Protein AF-A0A8T2KCN1-F1 (afdb_monomer_lite)

Structure (mmCIF, N/CA/C/O backbone):
data_AF-A0A8T2KCN1-F1
#
_entry.id   AF-A0A8T2KCN1-F1
#
loop_
_atom_site.group_PDB
_atom_site.id
_atom_site.type_symbol
_atom_site.label_atom_id
_atom_site.label_alt_id
_atom_site.label_comp_id
_atom_site.label_asym_id
_atom_site.label_entity_id
_atom_site.label_seq_id
_atom_site.pdbx_PDB_ins_code
_atom_site.Cartn_x
_atom_site.Cartn_y
_atom_site.Cartn_z
_atom_site.occupancy
_atom_site.B_iso_or_equiv
_atom_site.auth_seq_id
_atom_site.auth_comp_id
_atom_site.auth_asym_id
_atom_site.auth_atom_id
_atom_site.pdbx_PDB_model_num
ATOM 1 N N . MET A 1 1 ? 1.731 -1.388 12.363 1.00 78.44 1 MET A N 1
ATOM 2 C CA . MET A 1 1 ? 0.765 -1.455 11.242 1.00 78.44 1 MET A CA 1
ATOM 3 C C . MET A 1 1 ? 0.164 -2.842 11.103 1.00 78.44 1 MET A C 1
ATOM 5 O O . MET A 1 1 ? -1.004 -2.982 11.409 1.00 78.44 1 MET A O 1
ATOM 9 N N . LYS A 1 2 ? 0.932 -3.874 10.736 1.00 85.44 2 LYS A N 1
ATOM 10 C CA . LYS A 1 2 ? 0.387 -5.215 10.473 1.00 85.44 2 LYS A CA 1
ATOM 11 C C . LYS A 1 2 ? -0.433 -5.819 11.628 1.00 85.44 2 LYS A C 1
ATOM 13 O O . LYS A 1 2 ? -1.574 -6.203 11.404 1.00 85.44 2 LYS A O 1
ATOM 18 N N . ASP A 1 3 ? 0.098 -5.845 12.850 1.00 85.06 3 ASP A N 1
ATOM 19 C CA . ASP A 1 3 ? -0.630 -6.423 13.995 1.00 85.06 3 ASP A CA 1
ATOM 20 C C . ASP A 1 3 ? -1.892 -5.625 14.349 1.00 85.06 3 ASP A C 1
ATOM 22 O O . ASP A 1 3 ? -2.934 -6.206 14.640 1.00 85.06 3 ASP A O 1
ATOM 26 N N . ALA A 1 4 ? -1.823 -4.295 14.239 1.00 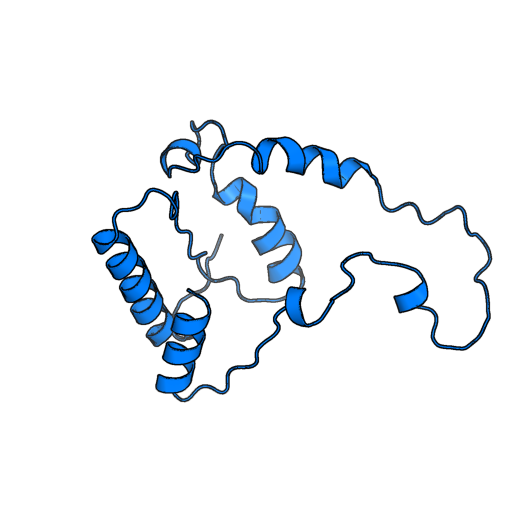83.81 4 ALA A N 1
ATOM 27 C CA . ALA A 1 4 ? -2.971 -3.409 14.419 1.00 83.81 4 ALA A CA 1
ATOM 28 C C . ALA A 1 4 ? -4.068 -3.695 13.379 1.00 83.81 4 ALA A C 1
ATOM 30 O O . ALA A 1 4 ? -5.225 -3.876 13.737 1.00 83.81 4 ALA A O 1
ATOM 31 N N . THR A 1 5 ? -3.696 -3.864 12.106 1.00 84.81 5 THR A N 1
ATOM 32 C CA . THR A 1 5 ? -4.622 -4.253 11.032 1.00 84.81 5 THR A CA 1
ATOM 33 C C . THR A 1 5 ? -5.276 -5.608 11.300 1.00 84.81 5 THR A C 1
ATOM 35 O O . THR A 1 5 ? -6.489 -5.742 11.160 1.00 84.81 5 THR A O 1
ATOM 38 N N . VAL A 1 6 ? -4.497 -6.612 11.717 1.00 87.62 6 VAL A N 1
ATOM 39 C CA . VAL A 1 6 ? -5.026 -7.944 12.053 1.00 87.62 6 VAL A CA 1
ATOM 40 C C . VAL A 1 6 ? -6.024 -7.853 13.207 1.00 87.62 6 VAL A C 1
ATOM 42 O O . VAL A 1 6 ? -7.090 -8.463 13.138 1.00 87.62 6 VAL A O 1
ATOM 45 N N . ASN A 1 7 ? -5.703 -7.085 14.248 1.00 87.06 7 ASN A N 1
ATOM 46 C CA . ASN A 1 7 ? -6.587 -6.890 15.392 1.00 87.06 7 ASN A CA 1
ATOM 47 C C . ASN A 1 7 ? -7.869 -6.151 14.992 1.00 87.06 7 ASN A C 1
ATOM 49 O O . ASN A 1 7 ? -8.955 -6.621 15.319 1.00 87.06 7 ASN A O 1
ATOM 53 N N . ALA A 1 8 ? -7.764 -5.065 14.224 1.00 85.38 8 ALA A N 1
ATOM 54 C CA . ALA A 1 8 ? -8.913 -4.304 13.740 1.00 85.38 8 ALA A CA 1
ATOM 55 C C . ALA A 1 8 ? -9.860 -5.171 12.895 1.00 85.38 8 ALA A C 1
ATOM 57 O O . ALA A 1 8 ? -11.073 -5.153 13.100 1.00 85.38 8 ALA A O 1
ATOM 58 N N . LEU A 1 9 ? -9.327 -5.988 11.985 1.00 87.06 9 LEU A N 1
ATOM 59 C CA . LEU A 1 9 ? -10.138 -6.891 11.165 1.00 87.06 9 LEU A CA 1
ATOM 60 C C . LEU A 1 9 ? -10.805 -7.990 12.007 1.00 87.06 9 LEU A C 1
ATOM 62 O O . LEU A 1 9 ? -11.991 -8.261 11.826 1.00 87.06 9 LEU A O 1
ATOM 66 N N . LYS A 1 10 ? -10.095 -8.568 12.983 1.00 89.69 10 LYS A N 1
ATOM 67 C CA . LYS A 1 10 ? -10.674 -9.557 13.908 1.00 89.69 10 LYS A CA 1
ATOM 68 C C . LYS A 1 10 ? -11.786 -8.968 14.777 1.00 89.69 10 LYS A C 1
ATOM 70 O O . LYS A 1 10 ? -12.816 -9.613 14.949 1.00 89.69 10 LYS A O 1
ATOM 75 N N . CYS A 1 11 ? -11.612 -7.749 15.292 1.00 87.31 11 CYS A N 1
ATOM 76 C CA . CYS A 1 11 ? -12.640 -7.046 16.069 1.00 87.31 11 CYS A CA 1
ATOM 77 C C . CYS A 1 11 ? -13.904 -6.764 15.244 1.00 87.31 11 CYS A C 1
ATOM 79 O O . CYS A 1 11 ? -15.003 -6.784 15.787 1.00 87.31 11 CYS A O 1
ATOM 81 N N . ASN A 1 12 ? -13.756 -6.569 13.931 1.00 84.88 12 ASN A N 1
ATOM 82 C CA . ASN A 1 12 ? -14.869 -6.438 12.989 1.00 84.88 12 ASN A CA 1
ATOM 83 C C . ASN A 1 12 ? -15.481 -7.793 12.565 1.00 84.88 12 ASN A C 1
ATOM 85 O O . ASN A 1 12 ? -16.330 -7.828 11.679 1.00 84.88 12 ASN A O 1
ATOM 89 N N . GLY A 1 13 ? -15.063 -8.909 13.176 1.00 88.00 13 GLY A N 1
ATOM 90 C CA . GLY A 1 13 ? -15.624 -10.242 12.935 1.00 88.00 13 GLY A CA 1
ATOM 91 C C . GLY A 1 13 ? -15.048 -10.988 11.728 1.00 88.00 13 GLY A C 1
ATOM 92 O O . GLY A 1 13 ? -15.614 -12.001 11.323 1.00 88.00 13 GLY A O 1
ATOM 93 N N . TRP A 1 14 ? -13.936 -10.524 11.148 1.00 89.50 14 TRP A N 1
ATOM 94 C CA . TRP A 1 14 ? -13.325 -11.155 9.975 1.00 89.50 14 TRP A CA 1
ATOM 95 C C . TRP A 1 14 ? -12.344 -12.269 10.350 1.00 89.50 14 TRP A C 1
ATOM 97 O O . TRP A 1 14 ? -11.541 -12.141 11.279 1.00 89.50 14 TRP A O 1
ATOM 107 N N . GLU A 1 15 ? -12.348 -13.349 9.564 1.00 90.81 15 GLU A N 1
ATOM 108 C CA . GLU A 1 15 ? -11.277 -14.346 9.592 1.00 90.81 15 GLU A CA 1
ATOM 109 C C . GLU A 1 15 ? -10.042 -13.776 8.881 1.00 90.81 15 GLU A C 1
ATOM 111 O O . GLU A 1 15 ? -10.077 -13.464 7.691 1.00 90.81 15 GLU A O 1
ATOM 116 N N . VAL A 1 16 ? -8.932 -13.646 9.609 1.00 89.94 16 VAL A N 1
ATOM 117 C CA . VAL A 1 16 ? -7.690 -13.071 9.078 1.00 89.94 16 VAL A CA 1
ATOM 118 C C . VAL A 1 16 ? -6.633 -14.157 8.942 1.00 89.94 16 VAL A C 1
ATOM 120 O O . VAL A 1 16 ? -6.241 -14.768 9.939 1.00 89.94 16 VAL A O 1
ATOM 123 N N . ARG A 1 17 ? -6.131 -14.364 7.718 1.00 89.06 17 ARG A N 1
ATOM 124 C CA . ARG A 1 17 ? -5.012 -15.275 7.440 1.00 89.06 17 ARG A CA 1
ATOM 125 C C . ARG A 1 17 ? -3.706 -14.524 7.212 1.00 89.06 17 ARG A C 1
ATOM 127 O O . ARG A 1 17 ? -3.609 -13.656 6.352 1.00 89.06 17 ARG A O 1
ATOM 134 N N . ASP A 1 18 ? -2.731 -14.903 8.031 1.00 87.94 18 ASP A N 1
ATOM 135 C CA . ASP A 1 18 ? -1.334 -14.483 8.031 1.00 87.94 18 ASP A CA 1
ATOM 136 C C . ASP A 1 18 ? -0.482 -15.060 6.875 1.00 87.94 18 ASP A C 1
ATOM 138 O O . ASP A 1 18 ? -0.425 -16.280 6.774 1.00 87.94 18 ASP A O 1
ATOM 142 N N . SER A 1 19 ? 0.253 -14.291 6.065 1.00 86.62 19 SER A N 1
ATOM 143 C CA . SER A 1 19 ? 1.346 -14.813 5.219 1.00 86.62 19 SER A CA 1
ATOM 144 C C . SER A 1 19 ? 2.631 -13.994 5.394 1.00 86.62 19 SER A C 1
ATOM 146 O O . SER A 1 19 ? 2.990 -13.145 4.578 1.00 86.62 19 SER A O 1
ATOM 148 N N . HIS A 1 20 ? 3.357 -14.267 6.481 1.00 86.94 20 HIS A N 1
ATOM 149 C CA . HIS A 1 20 ? 4.649 -13.656 6.795 1.00 86.94 20 HIS A CA 1
ATOM 150 C C . HIS A 1 20 ? 5.796 -14.265 5.968 1.00 86.94 20 HIS A C 1
ATOM 152 O O . HIS A 1 20 ? 6.476 -15.190 6.405 1.00 86.94 20 HIS A O 1
ATOM 158 N N . LEU A 1 21 ? 6.069 -13.711 4.786 1.00 84.56 21 LEU A N 1
ATOM 159 C CA . LEU A 1 21 ? 7.048 -14.271 3.837 1.00 84.56 21 LEU A CA 1
ATOM 160 C C . LEU A 1 21 ? 8.446 -14.547 4.430 1.00 84.56 21 LEU A C 1
ATOM 162 O O . LEU A 1 21 ? 9.050 -15.568 4.102 1.00 84.56 21 LEU A O 1
ATOM 166 N N . TYR A 1 22 ? 8.943 -13.679 5.321 1.00 80.12 22 TYR A N 1
ATOM 167 C CA . TYR A 1 22 ? 10.252 -13.850 5.965 1.00 80.12 22 TYR A CA 1
ATOM 168 C C . TYR A 1 22 ? 10.286 -15.011 6.960 1.00 80.12 22 TYR A C 1
ATOM 170 O O . TYR A 1 22 ? 11.259 -15.758 6.988 1.00 80.12 22 TYR A O 1
ATOM 178 N N . THR A 1 23 ? 9.234 -15.196 7.761 1.00 86.19 23 THR A N 1
ATOM 179 C CA . THR A 1 23 ? 9.177 -16.310 8.722 1.00 86.19 23 THR A CA 1
ATOM 180 C C . THR A 1 23 ? 8.839 -17.626 8.032 1.00 86.19 23 THR A C 1
ATOM 182 O O . THR A 1 23 ? 9.268 -18.686 8.474 1.00 86.19 23 THR A O 1
ATOM 185 N N . MET A 1 24 ? 8.133 -17.562 6.902 1.00 82.56 24 MET A N 1
ATOM 186 C CA . MET A 1 24 ? 7.831 -18.715 6.055 1.00 82.56 24 MET A CA 1
ATOM 187 C C . MET A 1 24 ? 9.035 -19.200 5.235 1.00 82.56 24 MET A C 1
ATOM 189 O O . MET A 1 24 ? 8.919 -20.217 4.558 1.00 82.56 24 MET A O 1
ATOM 193 N N . THR A 1 25 ? 10.179 -18.498 5.268 1.00 84.44 25 THR A N 1
ATOM 194 C CA . THR A 1 25 ? 11.352 -18.789 4.418 1.00 84.44 25 THR A CA 1
ATOM 195 C C . THR A 1 25 ? 10.948 -18.921 2.940 1.00 84.44 25 THR A C 1
ATOM 197 O O . THR A 1 25 ? 11.369 -19.832 2.228 1.00 84.44 25 THR A O 1
ATOM 200 N N . CYS A 1 26 ? 10.062 -18.029 2.478 1.00 80.75 26 CYS A N 1
ATOM 201 C CA . CYS A 1 26 ? 9.582 -18.049 1.100 1.00 80.75 26 CYS A CA 1
ATOM 202 C C . CYS A 1 26 ? 10.751 -17.782 0.141 1.00 80.75 26 CYS A C 1
ATOM 204 O O . CYS A 1 26 ? 11.485 -16.811 0.320 1.00 80.75 26 CYS A O 1
ATOM 206 N N . ASN A 1 27 ? 10.924 -18.627 -0.879 1.00 82.25 27 ASN A N 1
ATOM 207 C CA . ASN A 1 27 ? 11.945 -18.432 -1.904 1.00 82.25 27 ASN A CA 1
ATOM 208 C C . ASN A 1 27 ? 11.428 -17.447 -2.970 1.00 82.25 27 ASN A C 1
ATOM 210 O O . ASN A 1 27 ? 10.557 -17.820 -3.756 1.00 82.25 27 ASN A O 1
ATOM 214 N N . PRO A 1 28 ? 11.961 -16.212 -3.056 1.00 81.25 28 PRO A N 1
ATOM 215 C CA . PRO A 1 28 ? 11.480 -15.228 -4.023 1.00 81.25 28 PRO A CA 1
ATOM 216 C C . PRO A 1 28 ? 11.993 -15.504 -5.446 1.00 81.25 28 PRO A C 1
ATOM 218 O O . PRO A 1 28 ? 11.573 -14.847 -6.398 1.00 81.25 28 PRO A O 1
ATOM 221 N N . VAL A 1 29 ? 12.928 -16.448 -5.613 1.00 79.69 29 VAL A N 1
ATOM 222 C CA . VAL A 1 29 ? 13.565 -16.732 -6.897 1.00 79.69 29 VAL A CA 1
ATOM 223 C C . VAL A 1 29 ? 12.758 -17.777 -7.649 1.00 79.69 29 VAL A C 1
ATOM 225 O O . VAL A 1 29 ? 12.855 -18.986 -7.399 1.00 79.69 29 VAL A O 1
ATOM 228 N N . LYS A 1 30 ? 12.020 -17.304 -8.657 1.00 68.75 30 LYS A N 1
ATOM 229 C CA . LYS A 1 30 ? 11.430 -18.178 -9.667 1.00 68.75 30 LYS A CA 1
ATOM 230 C C . LYS A 1 30 ? 12.536 -19.029 -10.285 1.00 68.75 30 LYS A C 1
ATOM 232 O O . LYS A 1 30 ? 13.460 -18.538 -10.926 1.00 68.75 30 LYS A O 1
ATOM 237 N N . SER A 1 31 ? 12.428 -20.330 -10.081 1.00 66.50 31 SER A N 1
ATOM 238 C CA . SER A 1 31 ? 13.436 -21.306 -10.485 1.00 66.50 31 SER A CA 1
ATOM 239 C C . SER A 1 31 ? 12.763 -22.593 -10.930 1.00 66.50 31 SER A C 1
ATOM 241 O O . SER A 1 31 ? 11.607 -22.855 -10.592 1.00 66.50 31 SER A O 1
ATOM 243 N N . ARG A 1 32 ? 13.491 -23.411 -11.697 1.00 66.06 32 ARG A N 1
ATOM 244 C CA . ARG A 1 32 ? 12.967 -24.651 -12.294 1.00 66.06 32 ARG A CA 1
ATOM 245 C C . ARG A 1 32 ? 12.384 -25.625 -11.264 1.00 66.06 32 ARG A C 1
ATOM 247 O O . ARG A 1 32 ? 11.458 -26.354 -11.605 1.00 66.06 32 ARG A O 1
ATOM 254 N N . VAL A 1 33 ? 12.858 -25.590 -10.016 1.00 67.31 33 VAL A N 1
ATOM 255 C CA . VAL A 1 33 ? 12.350 -26.437 -8.920 1.00 67.31 33 VAL A CA 1
ATOM 256 C C . VAL A 1 33 ? 10.870 -26.202 -8.602 1.00 67.31 33 VAL A C 1
ATOM 258 O O . VAL A 1 33 ? 10.224 -27.095 -8.078 1.00 67.31 33 VAL A O 1
ATOM 261 N N . HIS A 1 34 ? 10.306 -25.050 -8.982 1.00 63.94 34 HIS A N 1
ATOM 262 C CA . HIS A 1 34 ? 8.876 -24.762 -8.818 1.00 63.94 34 HIS A CA 1
ATOM 263 C C . HIS A 1 34 ? 7.999 -25.417 -9.900 1.00 63.94 34 HIS A C 1
ATOM 265 O O . HIS A 1 34 ? 6.788 -25.507 -9.736 1.00 63.94 34 HIS A O 1
ATOM 271 N N . TYR A 1 35 ? 8.602 -25.852 -11.012 1.00 64.06 35 TYR A N 1
ATOM 272 C CA . TYR A 1 35 ? 7.915 -26.471 -12.152 1.00 64.06 35 TYR A CA 1
ATOM 273 C C . TYR A 1 35 ? 8.153 -27.979 -12.233 1.00 64.06 35 TYR A C 1
ATOM 275 O O . TYR A 1 35 ? 7.325 -28.715 -12.764 1.00 64.06 35 TYR A O 1
ATOM 283 N N . CYS A 1 36 ? 9.301 -28.440 -11.737 1.00 53.09 36 CYS A N 1
ATOM 284 C CA . CYS A 1 36 ? 9.710 -29.833 -11.838 1.00 53.09 36 CYS A CA 1
ATOM 285 C C . CYS A 1 36 ? 9.237 -30.608 -10.605 1.00 53.09 36 CYS A C 1
ATOM 287 O O . CYS A 1 36 ? 9.982 -30.773 -9.644 1.00 53.09 36 CYS A O 1
ATOM 289 N N . LEU A 1 37 ? 8.001 -31.102 -10.648 1.00 49.06 37 LEU A N 1
ATOM 290 C CA . LEU A 1 37 ? 7.543 -32.163 -9.751 1.00 49.06 37 LEU A CA 1
ATOM 291 C C . LEU A 1 37 ? 8.237 -33.473 -10.150 1.00 49.06 37 LEU A C 1
ATOM 293 O O . LEU A 1 37 ? 8.029 -33.910 -11.281 1.00 49.06 37 LEU A O 1
ATOM 297 N N . GLU A 1 38 ? 9.071 -34.023 -9.254 1.00 49.75 38 GLU A N 1
ATOM 298 C CA . GLU A 1 38 ? 9.616 -35.404 -9.101 1.00 49.75 38 GLU A CA 1
ATOM 299 C C . GLU A 1 38 ? 10.005 -36.266 -10.326 1.00 49.75 38 GLU A C 1
ATOM 301 O O . GLU A 1 38 ? 10.553 -37.352 -10.174 1.00 49.75 38 GLU A O 1
ATOM 306 N N . THR A 1 39 ? 9.806 -35.824 -11.561 1.00 50.38 39 THR A N 1
ATOM 307 C CA . THR A 1 39 ? 9.815 -36.695 -12.744 1.00 50.38 39 THR A CA 1
ATOM 308 C C . THR A 1 39 ? 11.169 -36.788 -13.435 1.00 50.38 39 THR A C 1
ATOM 310 O O . THR A 1 39 ? 11.270 -37.454 -14.462 1.00 50.38 39 THR A O 1
ATOM 313 N N . GLY A 1 40 ? 12.220 -36.146 -12.908 1.00 50.12 40 GLY A N 1
ATOM 314 C CA . GLY A 1 40 ? 13.600 -36.296 -13.395 1.00 50.12 40 GLY A CA 1
ATOM 315 C C . GLY A 1 40 ? 13.825 -35.965 -14.880 1.00 50.12 40 GLY A C 1
ATOM 316 O O . GLY A 1 40 ? 14.920 -36.176 -15.396 1.00 50.12 40 GLY A O 1
ATOM 317 N N . ARG A 1 41 ? 12.818 -35.448 -15.596 1.00 51.66 41 ARG A N 1
ATOM 318 C CA . ARG A 1 41 ? 12.941 -35.088 -17.007 1.00 51.66 41 ARG A CA 1
ATOM 319 C C . ARG A 1 41 ? 13.466 -33.675 -17.095 1.00 51.66 41 ARG A C 1
ATOM 321 O O . ARG A 1 41 ? 12.767 -32.718 -16.787 1.00 51.66 41 ARG A O 1
ATOM 328 N N . ASN A 1 42 ? 14.709 -33.573 -17.535 1.00 49.78 42 ASN A N 1
ATOM 329 C CA . ASN A 1 42 ? 15.341 -32.318 -17.886 1.00 49.78 42 ASN A CA 1
ATOM 330 C C . ASN A 1 42 ? 14.733 -31.841 -19.223 1.00 49.78 42 ASN A C 1
ATOM 332 O O . ASN A 1 42 ? 14.961 -32.506 -20.238 1.00 49.78 42 ASN A O 1
ATOM 336 N N . PRO A 1 43 ? 13.922 -30.764 -19.276 1.00 53.06 43 PRO A N 1
ATOM 337 C CA . PRO A 1 43 ? 13.433 -30.272 -20.552 1.00 53.06 43 PRO A CA 1
ATOM 338 C C . PRO A 1 43 ? 14.611 -29.709 -21.352 1.00 53.06 43 PRO A C 1
ATOM 340 O O . PRO A 1 43 ? 15.380 -28.869 -20.875 1.00 53.06 43 PRO A O 1
ATOM 343 N N . ILE A 1 44 ? 14.738 -30.247 -22.562 1.00 51.91 44 ILE A N 1
ATOM 344 C CA . ILE A 1 44 ? 15.691 -29.898 -23.614 1.00 51.91 44 ILE A CA 1
ATOM 345 C C . ILE A 1 44 ? 15.727 -28.362 -23.759 1.00 51.91 44 ILE A C 1
ATOM 347 O O . ILE A 1 44 ? 14.676 -27.733 -23.831 1.00 51.91 44 ILE A O 1
ATOM 351 N N . HIS A 1 45 ? 16.938 -27.789 -23.782 1.00 48.12 45 HIS A N 1
ATOM 352 C CA . HIS A 1 45 ? 17.312 -26.360 -23.715 1.00 48.12 45 HIS A CA 1
ATOM 353 C C . HIS A 1 45 ? 17.392 -25.709 -22.312 1.00 48.12 45 HIS A C 1
ATOM 355 O O . HIS A 1 45 ? 16.466 -25.078 -21.793 1.00 48.12 45 HIS A O 1
ATOM 361 N N . SER A 1 46 ? 18.591 -25.768 -21.717 1.00 52.84 46 SER A N 1
ATOM 362 C CA . SER A 1 46 ? 19.000 -24.963 -20.552 1.00 52.84 46 SER A CA 1
ATOM 363 C C . SER A 1 46 ? 19.137 -23.469 -20.864 1.00 52.84 46 SER A C 1
ATOM 365 O O . SER A 1 46 ? 18.910 -22.643 -19.983 1.00 52.84 46 SER A O 1
ATOM 367 N N . ASP A 1 47 ? 19.441 -23.123 -22.116 1.00 56.03 47 ASP A N 1
ATOM 368 C CA . ASP A 1 47 ? 20.065 -21.833 -22.451 1.00 56.03 47 ASP A CA 1
ATOM 369 C C . ASP A 1 47 ? 19.083 -20.711 -22.830 1.00 56.03 47 ASP A C 1
ATOM 371 O O . ASP A 1 47 ? 19.499 -19.589 -23.109 1.00 56.03 47 ASP A O 1
ATOM 375 N N . ILE A 1 48 ? 17.776 -20.992 -22.830 1.00 55.84 48 ILE A N 1
ATOM 376 C CA . ILE A 1 48 ? 16.742 -20.062 -23.323 1.00 55.84 48 ILE A CA 1
ATOM 377 C C . ILE A 1 48 ? 16.087 -19.259 -22.184 1.00 55.84 48 ILE A C 1
ATOM 379 O O . ILE A 1 48 ? 15.580 -18.161 -22.404 1.00 55.84 48 ILE A O 1
ATOM 383 N N . PHE A 1 49 ? 16.120 -19.753 -20.942 1.00 49.50 49 PHE A N 1
ATOM 384 C CA . PHE A 1 49 ? 15.453 -19.085 -19.820 1.00 49.50 49 PHE A CA 1
ATOM 385 C C . PHE A 1 49 ? 16.422 -18.176 -19.051 1.00 49.50 49 PHE A C 1
ATOM 387 O O . PHE A 1 49 ? 17.037 -18.598 -18.072 1.00 49.50 49 PHE A O 1
ATOM 394 N N . LYS A 1 50 ? 16.554 -16.919 -19.490 1.00 58.16 50 LYS A N 1
ATOM 395 C CA . LYS A 1 50 ? 17.268 -15.863 -18.756 1.00 58.16 50 LYS A CA 1
ATOM 396 C C . LYS A 1 50 ? 16.261 -14.877 -18.169 1.00 58.16 50 LYS A C 1
ATOM 398 O O . LYS A 1 50 ? 15.668 -14.093 -18.899 1.00 58.16 50 LYS A O 1
ATOM 403 N N . TYR A 1 51 ? 16.068 -14.913 -16.852 1.00 52.97 51 TYR A N 1
ATOM 404 C CA . TYR A 1 51 ? 15.354 -13.851 -16.140 1.00 52.97 51 TYR A CA 1
ATOM 405 C C . TYR A 1 51 ? 16.377 -12.749 -15.827 1.00 52.97 51 TYR A C 1
ATOM 407 O O . TYR A 1 51 ? 17.352 -12.999 -15.120 1.00 52.97 51 TYR A O 1
ATOM 415 N N . GLY A 1 52 ? 16.229 -11.584 -16.461 1.00 56.09 52 GLY A N 1
ATOM 416 C CA . GLY A 1 52 ? 17.276 -10.564 -16.556 1.00 56.09 52 GLY A CA 1
ATOM 417 C C . GLY A 1 52 ? 17.711 -9.960 -15.216 1.00 56.09 52 GLY A C 1
ATOM 418 O O . GLY A 1 52 ? 16.889 -9.488 -14.429 1.00 56.09 52 GLY A O 1
ATOM 419 N N . THR A 1 53 ? 19.031 -9.895 -15.021 1.00 52.00 53 THR A N 1
ATOM 420 C CA . THR A 1 53 ? 19.754 -9.135 -13.981 1.00 52.00 53 THR A CA 1
ATOM 421 C C . THR A 1 53 ? 19.452 -7.631 -13.995 1.00 52.00 53 THR A C 1
ATOM 423 O O . THR A 1 53 ? 19.687 -6.943 -13.005 1.00 52.00 53 THR A O 1
ATOM 426 N N . GLU A 1 54 ? 18.881 -7.127 -15.089 1.00 48.56 54 GLU A N 1
ATOM 427 C CA . GLU A 1 54 ? 18.564 -5.713 -15.325 1.00 48.56 54 GLU A CA 1
ATOM 428 C C . GLU A 1 54 ? 17.468 -5.167 -14.392 1.00 48.56 54 GLU A C 1
ATOM 430 O O . GLU A 1 54 ? 17.408 -3.967 -14.142 1.00 48.56 54 GLU A O 1
ATOM 435 N N . SER A 1 55 ? 16.657 -6.037 -13.777 1.00 49.72 55 SER A N 1
ATOM 436 C CA . SER A 1 55 ? 15.585 -5.613 -12.860 1.00 49.72 55 SER A CA 1
ATOM 437 C C . SER A 1 55 ? 16.100 -5.112 -11.497 1.00 49.72 55 SER A C 1
ATOM 439 O O . SER A 1 55 ? 15.391 -4.391 -10.800 1.00 49.72 55 SER A O 1
ATOM 441 N N . MET A 1 56 ? 17.320 -5.493 -11.085 1.00 48.50 56 MET A N 1
ATOM 442 C CA . MET A 1 56 ? 17.863 -5.159 -9.754 1.00 48.50 56 MET A CA 1
ATOM 443 C C . MET A 1 56 ? 18.596 -3.810 -9.697 1.00 48.50 56 MET A C 1
ATOM 445 O O . MET A 1 56 ? 18.735 -3.241 -8.614 1.00 48.50 56 MET A O 1
ATOM 449 N N . GLU A 1 57 ? 19.052 -3.273 -10.831 1.00 44.84 57 GLU A N 1
ATOM 450 C CA . GLU A 1 57 ? 19.778 -1.992 -10.886 1.00 44.84 57 GLU A CA 1
ATOM 451 C C . GLU A 1 57 ? 18.858 -0.799 -10.566 1.00 44.84 57 GLU A C 1
ATOM 453 O O . GLU A 1 57 ? 19.266 0.126 -9.864 1.00 44.84 57 GLU A O 1
ATOM 458 N N . ALA A 1 58 ? 17.581 -0.864 -10.963 1.00 46.19 58 ALA A N 1
ATOM 459 C CA . ALA A 1 58 ? 16.588 0.181 -10.688 1.00 46.19 58 ALA A CA 1
ATOM 460 C C . ALA A 1 58 ? 16.247 0.337 -9.189 1.00 46.19 58 ALA A C 1
ATOM 462 O O . ALA A 1 58 ? 15.774 1.389 -8.761 1.00 46.19 58 ALA A O 1
ATOM 463 N N . TRP A 1 59 ? 16.502 -0.692 -8.373 1.00 42.34 59 TRP A N 1
ATOM 464 C CA . TRP A 1 59 ? 16.151 -0.709 -6.947 1.00 42.34 59 TRP A CA 1
ATOM 465 C C . TRP A 1 59 ? 17.239 -0.136 -6.028 1.00 42.34 59 TRP A C 1
ATOM 467 O O . TRP A 1 59 ? 16.942 0.323 -4.922 1.00 42.34 59 TRP A O 1
ATOM 477 N N . LYS A 1 60 ? 18.498 -0.122 -6.482 1.00 38.03 60 LYS A N 1
ATOM 478 C CA . LYS A 1 60 ? 19.648 0.360 -5.699 1.00 38.03 60 LYS A CA 1
ATOM 479 C C . LYS A 1 60 ? 19.538 1.831 -5.257 1.00 38.03 60 LYS A C 1
ATOM 481 O O . LYS A 1 60 ? 19.809 2.089 -4.085 1.00 38.03 60 LYS A O 1
ATOM 486 N N . PRO A 1 61 ? 19.114 2.795 -6.100 1.00 42.31 61 PRO A N 1
ATOM 487 C CA . PRO A 1 61 ? 19.013 4.192 -5.666 1.00 42.31 61 PRO A CA 1
ATOM 488 C C . PRO A 1 61 ? 17.806 4.472 -4.752 1.00 42.31 61 PRO A C 1
ATOM 490 O O . PRO A 1 61 ? 17.809 5.453 -4.012 1.00 42.31 61 PRO A O 1
ATOM 493 N N . ILE A 1 62 ? 16.780 3.613 -4.755 1.00 47.31 62 ILE A N 1
ATOM 494 C CA . ILE A 1 62 ? 15.547 3.813 -3.972 1.00 47.31 62 ILE A CA 1
ATOM 495 C C . ILE A 1 62 ? 15.743 3.412 -2.498 1.00 47.31 62 ILE A C 1
ATOM 497 O O . ILE A 1 62 ? 15.129 3.998 -1.603 1.00 47.31 62 ILE A O 1
ATOM 501 N N . ALA A 1 63 ? 16.601 2.428 -2.213 1.00 43.75 63 ALA A N 1
ATOM 502 C CA . ALA A 1 63 ? 16.830 1.925 -0.856 1.00 43.75 63 ALA A CA 1
ATOM 503 C C . ALA A 1 63 ? 17.802 2.779 -0.013 1.00 43.75 63 ALA A C 1
ATOM 505 O O . ALA A 1 63 ? 17.753 2.703 1.211 1.00 43.75 63 ALA A O 1
ATOM 506 N N . SER A 1 64 ? 18.668 3.591 -0.634 1.00 42.28 64 SER A N 1
ATOM 507 C CA . SER A 1 64 ? 19.741 4.321 0.067 1.00 42.28 64 SER A CA 1
ATOM 508 C C . SER A 1 64 ? 19.360 5.722 0.561 1.00 42.28 64 SER A C 1
ATOM 510 O O . SER A 1 64 ? 20.041 6.266 1.428 1.00 42.28 64 SER A O 1
ATOM 512 N N . SER A 1 65 ? 18.267 6.308 0.068 1.00 42.50 65 SER A N 1
ATOM 513 C CA . SER A 1 65 ? 17.762 7.584 0.581 1.00 42.50 65 SER A CA 1
ATOM 514 C C . SER A 1 65 ? 16.776 7.333 1.720 1.00 42.50 65 SER A C 1
ATOM 516 O O . SER A 1 65 ? 15.599 7.032 1.509 1.00 42.50 65 SER A O 1
ATOM 518 N N . GLY A 1 66 ? 17.270 7.445 2.952 1.00 49.25 66 GLY A N 1
ATOM 519 C CA . GLY A 1 66 ? 16.493 7.311 4.190 1.00 49.25 66 GLY A CA 1
ATOM 520 C C . GLY A 1 66 ? 15.462 8.421 4.426 1.00 49.25 66 GLY A C 1
ATOM 521 O O . GLY A 1 66 ? 14.865 8.477 5.495 1.00 49.25 66 GLY A O 1
ATOM 522 N N . MET A 1 67 ? 15.223 9.296 3.448 1.00 52.88 67 MET A N 1
ATOM 523 C CA . MET A 1 67 ? 14.234 10.361 3.539 1.00 52.88 67 MET A CA 1
ATOM 524 C C . MET A 1 67 ? 13.250 10.218 2.388 1.00 52.88 67 MET A C 1
ATOM 526 O O . MET A 1 67 ? 13.581 10.401 1.222 1.00 52.88 67 MET A O 1
ATOM 530 N N . ARG A 1 68 ? 12.023 9.850 2.740 1.00 65.81 68 ARG A N 1
ATOM 531 C CA . ARG A 1 68 ? 10.883 9.745 1.829 1.00 65.81 68 ARG A CA 1
ATOM 532 C C . ARG A 1 68 ? 9.792 10.656 2.353 1.00 65.81 68 ARG A C 1
ATOM 534 O O . ARG A 1 68 ? 8.769 10.188 2.849 1.00 65.81 68 ARG A O 1
ATOM 541 N N . ALA A 1 69 ? 10.091 11.953 2.361 1.00 70.19 69 ALA A N 1
ATOM 542 C CA . ALA A 1 69 ? 9.105 12.973 2.673 1.00 70.19 69 ALA A CA 1
ATOM 543 C C . ALA A 1 69 ? 8.077 13.041 1.539 1.00 70.19 69 ALA A C 1
ATOM 545 O O . ALA A 1 69 ? 8.407 12.804 0.378 1.00 70.19 69 ALA A O 1
ATOM 546 N N . GLU A 1 70 ? 6.840 13.386 1.878 1.00 77.69 70 GLU A N 1
ATOM 547 C CA . GLU A 1 70 ? 5.742 13.529 0.916 1.00 77.69 70 GLU A CA 1
ATOM 548 C C . GLU A 1 70 ? 6.102 14.484 -0.235 1.00 77.69 70 GLU A C 1
ATOM 550 O O . GLU A 1 70 ? 5.841 14.191 -1.397 1.00 77.69 70 GLU A O 1
ATOM 555 N N . SER A 1 71 ? 6.829 15.568 0.063 1.00 80.31 71 SER A N 1
ATOM 556 C CA . SER A 1 71 ? 7.299 16.547 -0.927 1.00 80.31 71 SER A CA 1
ATOM 557 C C . SER A 1 71 ? 8.193 15.954 -2.025 1.00 80.31 71 SER A C 1
ATOM 559 O O . SER A 1 71 ? 8.274 16.508 -3.122 1.00 80.31 71 SER A O 1
ATOM 561 N N . MET A 1 72 ? 8.844 14.820 -1.759 1.00 82.81 72 MET A N 1
ATOM 562 C CA . MET A 1 72 ? 9.738 14.148 -2.704 1.00 82.81 72 MET A CA 1
ATOM 563 C C . MET A 1 72 ? 8.974 13.315 -3.739 1.00 82.81 72 MET A C 1
ATOM 565 O O . MET A 1 72 ? 9.545 13.016 -4.786 1.00 82.81 72 MET A O 1
ATOM 569 N N . TYR A 1 73 ? 7.707 12.990 -3.456 1.00 82.00 73 TYR A N 1
ATOM 570 C CA . TYR A 1 73 ? 6.802 12.200 -4.297 1.00 82.00 73 TYR A CA 1
ATOM 571 C C . TYR A 1 73 ? 5.713 13.048 -4.973 1.00 82.00 73 TYR A C 1
ATOM 573 O O . TYR A 1 73 ? 4.592 12.601 -5.215 1.00 82.00 73 TYR A O 1
ATOM 581 N N . THR A 1 74 ? 6.038 14.306 -5.253 1.00 84.00 74 THR A N 1
ATOM 582 C CA . THR A 1 74 ? 5.191 15.206 -6.041 1.00 84.00 74 THR A CA 1
ATOM 583 C C . THR A 1 74 ? 5.600 15.146 -7.518 1.00 84.00 74 THR A C 1
ATOM 585 O O . THR A 1 74 ? 6.719 14.721 -7.812 1.00 84.00 74 THR A O 1
ATOM 588 N N . PRO A 1 75 ? 4.774 15.624 -8.471 1.00 84.00 75 PRO A N 1
ATOM 589 C CA . PRO A 1 75 ? 5.165 15.695 -9.885 1.00 84.00 75 PRO A CA 1
ATOM 590 C C . PRO A 1 75 ? 6.482 16.451 -10.140 1.00 84.00 75 PRO A C 1
ATOM 592 O O . PRO A 1 75 ? 7.149 16.209 -11.141 1.00 84.00 75 PRO A O 1
ATOM 595 N N . PHE A 1 76 ? 6.866 17.343 -9.219 1.00 85.06 76 PHE A N 1
ATOM 596 C CA . PHE A 1 76 ? 8.116 18.111 -9.244 1.00 85.06 76 PHE A CA 1
ATOM 597 C C . PHE A 1 76 ? 9.170 17.604 -8.241 1.00 85.06 76 PHE A C 1
ATOM 599 O O . PHE A 1 76 ? 10.246 18.188 -8.121 1.00 85.06 76 PHE A O 1
ATOM 606 N N . GLY A 1 77 ? 8.853 16.556 -7.481 1.00 81.94 77 GLY A N 1
ATOM 607 C CA . GLY A 1 77 ? 9.727 15.959 -6.482 1.00 81.94 77 GLY A CA 1
ATOM 608 C C . GLY A 1 77 ? 10.802 15.086 -7.121 1.00 81.94 77 GLY A C 1
ATOM 609 O O . GLY A 1 77 ? 10.673 14.635 -8.257 1.00 81.94 77 GLY A O 1
ATOM 610 N N . ILE A 1 78 ? 11.876 14.812 -6.378 1.00 83.12 78 ILE A N 1
ATOM 611 C CA . ILE A 1 78 ? 13.026 14.070 -6.918 1.00 83.12 78 ILE A CA 1
ATOM 612 C C . ILE A 1 78 ? 12.691 12.632 -7.347 1.00 83.12 78 ILE A C 1
ATOM 614 O O . ILE A 1 78 ? 13.410 12.065 -8.165 1.00 83.12 78 ILE A O 1
ATOM 618 N N . TYR A 1 79 ? 11.625 12.042 -6.793 1.00 78.06 79 TYR A N 1
ATOM 619 C CA . TYR A 1 79 ? 11.148 10.703 -7.150 1.00 78.06 79 TYR A CA 1
ATOM 620 C C . TYR A 1 79 ? 9.986 10.725 -8.149 1.00 78.06 79 TYR A C 1
ATOM 622 O O . TYR A 1 79 ? 9.567 9.660 -8.600 1.00 78.06 79 TYR A O 1
ATOM 630 N N . GLY A 1 80 ? 9.492 11.912 -8.513 1.00 83.31 80 GLY A N 1
ATOM 631 C CA . GLY A 1 80 ? 8.285 12.082 -9.314 1.00 83.31 80 GLY A CA 1
ATOM 632 C C . GLY A 1 80 ? 7.007 11.715 -8.559 1.00 83.31 80 GLY A C 1
ATOM 633 O O . GLY A 1 80 ? 7.024 11.394 -7.371 1.00 83.31 80 GLY A O 1
ATOM 634 N N . ASP A 1 81 ? 5.880 11.779 -9.263 1.00 84.69 81 ASP A N 1
ATOM 635 C CA . ASP A 1 81 ? 4.566 11.460 -8.704 1.00 84.69 81 ASP A CA 1
ATOM 636 C C . ASP A 1 81 ? 4.504 9.999 -8.217 1.00 84.69 81 ASP A C 1
ATOM 638 O O . ASP A 1 81 ? 4.806 9.061 -8.965 1.00 84.69 81 ASP A O 1
ATOM 642 N N . ILE A 1 82 ? 4.069 9.800 -6.967 1.00 86.19 82 ILE A N 1
ATOM 643 C CA . ILE A 1 82 ? 3.846 8.476 -6.373 1.00 86.19 82 ILE A CA 1
ATOM 644 C C . ILE A 1 82 ? 2.958 7.579 -7.242 1.00 86.19 82 ILE A C 1
ATOM 646 O O . ILE A 1 82 ? 3.184 6.369 -7.304 1.00 86.19 82 ILE A O 1
ATOM 650 N N . ASN A 1 83 ? 1.984 8.153 -7.952 1.00 87.25 83 ASN A N 1
ATOM 651 C CA . ASN A 1 83 ? 1.048 7.401 -8.782 1.00 87.25 83 ASN A CA 1
ATOM 652 C C . ASN A 1 83 ? 1.759 6.688 -9.937 1.00 87.25 83 ASN A C 1
ATOM 654 O O . ASN A 1 83 ? 1.413 5.557 -10.274 1.00 87.25 83 ASN A O 1
ATOM 658 N N . VAL A 1 84 ? 2.817 7.291 -10.488 1.00 86.56 84 VAL A N 1
ATOM 659 C CA . VAL A 1 84 ? 3.637 6.669 -11.539 1.00 86.56 84 VAL A CA 1
ATOM 660 C C . VAL A 1 84 ? 4.376 5.448 -10.992 1.00 86.56 84 VAL A C 1
ATOM 662 O O . VAL A 1 84 ? 4.460 4.420 -11.662 1.00 86.56 84 VAL A O 1
ATOM 665 N N . ALA A 1 85 ? 4.874 5.529 -9.757 1.00 84.94 85 ALA A N 1
ATOM 666 C CA . ALA A 1 85 ? 5.556 4.414 -9.105 1.00 84.94 85 ALA A CA 1
ATOM 667 C C . ALA A 1 85 ? 4.596 3.278 -8.709 1.00 84.94 85 ALA A C 1
ATOM 669 O O . ALA A 1 85 ? 4.983 2.109 -8.738 1.00 84.94 85 ALA A O 1
ATOM 670 N N . LEU A 1 86 ? 3.351 3.602 -8.345 1.00 86.94 86 LEU A N 1
ATOM 671 C CA . LEU A 1 86 ? 2.335 2.616 -7.960 1.00 86.94 86 LEU A CA 1
ATOM 672 C C . LEU A 1 86 ? 1.658 1.943 -9.159 1.00 86.94 86 LEU A C 1
ATOM 674 O O . LEU A 1 86 ? 1.193 0.806 -9.034 1.00 86.94 86 LEU A O 1
ATOM 678 N N . TRP A 1 87 ? 1.665 2.591 -10.325 1.00 87.94 87 TRP A N 1
ATOM 679 C CA . TRP A 1 87 ? 0.995 2.110 -11.530 1.00 87.94 87 TRP A CA 1
ATOM 680 C C . TRP A 1 87 ? 1.351 0.664 -11.934 1.00 87.94 87 TRP A C 1
ATOM 682 O O . TRP A 1 87 ? 0.426 -0.129 -12.133 1.00 87.94 87 TRP A O 1
ATOM 692 N N . PRO A 1 88 ? 2.632 0.230 -11.997 1.00 89.06 88 PRO A N 1
ATOM 693 C CA . PRO A 1 88 ? 2.966 -1.141 -12.398 1.00 89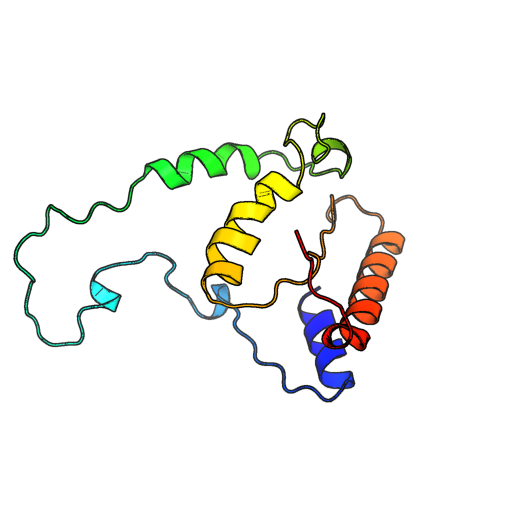.06 88 PRO A CA 1
ATOM 694 C C . PRO A 1 88 ? 2.426 -2.211 -11.443 1.00 89.06 88 PRO A C 1
ATOM 696 O O . PRO A 1 88 ? 2.166 -3.333 -11.866 1.00 89.06 88 PRO A O 1
ATOM 699 N N . ILE A 1 89 ? 2.243 -1.881 -10.163 1.00 88.06 89 ILE A N 1
ATOM 700 C CA . ILE A 1 89 ? 1.707 -2.810 -9.162 1.00 88.06 89 ILE A CA 1
ATOM 701 C C . ILE A 1 89 ? 0.181 -2.823 -9.240 1.00 88.06 89 ILE A C 1
ATOM 703 O O . ILE A 1 89 ? -0.428 -3.884 -9.375 1.00 88.06 89 ILE A O 1
ATOM 707 N N . GLN A 1 90 ? -0.435 -1.641 -9.177 1.00 87.69 90 GLN A N 1
ATOM 708 C CA . GLN A 1 90 ? -1.886 -1.492 -9.170 1.00 87.69 90 GLN A CA 1
ATOM 709 C C . GLN A 1 90 ? -2.505 -1.990 -10.472 1.00 87.69 90 GLN A C 1
ATOM 711 O O . GLN A 1 90 ? -3.389 -2.837 -10.443 1.00 87.69 90 GLN A O 1
ATOM 716 N N . GLN A 1 91 ? -2.005 -1.530 -11.614 1.00 87.00 91 GLN A N 1
ATOM 717 C CA . GLN A 1 91 ? -2.568 -1.892 -12.911 1.00 87.00 91 GLN A CA 1
ATOM 718 C C . GLN A 1 91 ? -1.897 -3.130 -13.502 1.00 87.00 91 GLN A C 1
ATOM 720 O O . GLN A 1 91 ? -2.566 -4.049 -13.972 1.00 87.00 91 GLN A O 1
ATOM 725 N N . GLY A 1 92 ? -0.566 -3.192 -13.432 1.00 85.94 92 GLY A N 1
ATOM 726 C CA . GLY A 1 92 ? 0.205 -4.260 -14.072 1.00 85.94 92 GLY A CA 1
ATOM 727 C C . GLY A 1 92 ? 0.116 -5.622 -13.381 1.00 85.94 92 GLY A C 1
ATOM 728 O O . GLY A 1 92 ? 0.319 -6.637 -14.042 1.00 85.94 92 GLY A O 1
ATOM 729 N N . ILE A 1 93 ? -0.197 -5.669 -12.080 1.00 88.12 93 ILE A N 1
ATOM 730 C CA . ILE A 1 93 ? -0.306 -6.928 -11.326 1.00 88.12 93 ILE A CA 1
ATOM 731 C C . ILE A 1 93 ? -1.731 -7.128 -10.815 1.00 88.12 93 ILE A C 1
ATOM 733 O O . ILE A 1 93 ? -2.355 -8.135 -11.148 1.00 88.12 93 ILE A O 1
ATOM 737 N N . LEU A 1 94 ? -2.258 -6.195 -10.015 1.00 89.12 94 LEU A N 1
ATOM 738 C CA . LEU A 1 94 ? -3.549 -6.388 -9.347 1.00 89.12 94 LEU A CA 1
ATOM 739 C C . LEU A 1 94 ? -4.710 -6.315 -10.345 1.00 89.12 94 LEU A C 1
ATOM 741 O O . LEU A 1 94 ? -5.464 -7.279 -10.481 1.00 89.12 94 LEU A O 1
ATOM 745 N N . HIS A 1 95 ? -4.824 -5.216 -11.089 1.00 88.75 95 HIS A N 1
ATOM 746 C CA . HIS A 1 95 ? -5.909 -5.043 -12.050 1.00 88.75 95 HIS A CA 1
ATOM 747 C C . HIS A 1 95 ? -5.845 -6.071 -13.185 1.00 88.75 95 HIS A C 1
ATOM 749 O O . HIS A 1 95 ? -6.870 -6.645 -13.545 1.00 88.75 95 HIS A O 1
ATOM 755 N N . LEU A 1 96 ? -4.643 -6.392 -13.683 1.00 88.75 96 LEU A N 1
ATOM 756 C CA . LEU A 1 96 ? -4.442 -7.452 -14.678 1.00 88.75 96 LEU A CA 1
ATOM 757 C C . LEU A 1 96 ? -5.006 -8.812 -14.224 1.00 88.75 96 LEU A C 1
ATOM 759 O O . LEU A 1 96 ? -5.529 -9.566 -15.041 1.00 88.75 96 LEU A O 1
ATOM 763 N N . CYS A 1 97 ? -4.930 -9.125 -12.928 1.00 89.62 97 CYS A N 1
ATOM 764 C CA . CYS A 1 97 ? -5.497 -10.350 -12.357 1.00 89.62 97 CYS A CA 1
ATOM 765 C C . CYS A 1 97 ? -7.008 -10.251 -12.052 1.00 89.62 97 CYS A C 1
ATOM 767 O O . CYS A 1 97 ? -7.574 -11.193 -11.501 1.00 89.62 97 CYS A O 1
ATOM 769 N N . GLY A 1 98 ? -7.664 -9.135 -12.389 1.00 88.50 98 GLY A N 1
ATOM 770 C CA . GLY A 1 98 ? -9.090 -8.899 -12.151 1.00 88.50 98 GLY A CA 1
ATOM 771 C C . GLY A 1 98 ? -9.427 -8.378 -10.752 1.00 88.50 98 GLY A C 1
ATOM 772 O O . GLY A 1 98 ? -10.598 -8.380 -10.372 1.00 88.50 98 GLY A O 1
ATOM 773 N N . PHE A 1 99 ? -8.434 -7.939 -9.969 1.00 86.75 99 PHE A N 1
ATOM 774 C CA . PHE A 1 99 ? -8.704 -7.350 -8.659 1.00 86.75 99 PHE A CA 1
ATOM 775 C C . PHE A 1 99 ? -9.289 -5.941 -8.783 1.00 86.75 99 PHE A C 1
ATOM 777 O O . PHE A 1 99 ? -8.884 -5.132 -9.622 1.00 86.75 99 PHE A O 1
ATOM 784 N N . GLN A 1 100 ? -10.210 -5.641 -7.873 1.00 86.12 100 GLN A N 1
ATOM 785 C CA . GLN A 1 100 ? -10.688 -4.291 -7.611 1.00 86.12 100 GLN A CA 1
ATOM 786 C C . GLN A 1 100 ? -9.637 -3.550 -6.779 1.00 86.12 100 GLN A C 1
ATOM 788 O O . GLN A 1 100 ? -9.338 -3.941 -5.650 1.00 86.12 100 GLN A O 1
ATOM 793 N N . VAL A 1 101 ? -9.020 -2.523 -7.367 1.00 87.56 101 VAL A N 1
ATOM 794 C CA . VAL A 1 101 ? -7.932 -1.774 -6.730 1.00 87.56 101 VAL A CA 1
ATOM 795 C C . VAL A 1 101 ? -8.512 -0.585 -5.966 1.00 87.56 101 VAL A C 1
ATOM 797 O O . VAL A 1 101 ? -9.063 0.344 -6.558 1.00 87.56 101 VAL A O 1
ATOM 800 N N . LEU A 1 102 ? -8.374 -0.628 -4.641 1.00 88.50 102 LEU A N 1
ATOM 801 C CA . LEU A 1 102 ? -8.731 0.465 -3.737 1.00 88.50 102 LEU A CA 1
ATOM 802 C C . LEU A 1 102 ? -7.618 1.520 -3.666 1.00 88.50 102 LEU A C 1
ATOM 804 O O . LEU A 1 102 ? -6.475 1.279 -4.071 1.00 88.50 102 LEU A O 1
ATOM 808 N N . GLU A 1 103 ? -7.945 2.687 -3.111 1.00 86.88 103 GLU A N 1
ATOM 809 C CA . GLU A 1 103 ? -6.981 3.770 -2.924 1.00 86.88 103 GLU A CA 1
ATOM 810 C C . GLU A 1 103 ? -5.797 3.310 -2.045 1.00 86.88 103 GLU A C 1
ATOM 812 O O . GLU A 1 103 ? -5.993 2.720 -0.977 1.00 86.88 103 GLU A O 1
ATOM 817 N N . PRO A 1 104 ? -4.540 3.534 -2.452 1.00 87.75 104 PRO A N 1
ATOM 818 C CA . PRO A 1 104 ? -3.393 3.051 -1.695 1.00 87.75 104 PRO A CA 1
ATOM 819 C C . PRO A 1 104 ? -3.240 3.810 -0.367 1.00 87.75 104 PRO A C 1
ATOM 821 O O . PRO A 1 104 ? -3.181 5.034 -0.340 1.00 87.75 104 PRO A O 1
ATOM 824 N N . GLN A 1 105 ? -3.104 3.089 0.751 1.00 86.81 105 GLN A N 1
ATOM 825 C CA . GLN A 1 105 ? -2.719 3.698 2.030 1.00 86.81 105 GLN A CA 1
ATOM 826 C C . GLN A 1 105 ? -1.203 3.951 2.040 1.00 8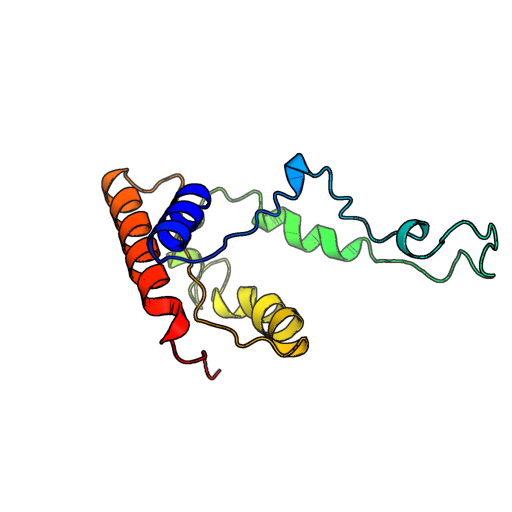6.81 105 GLN A C 1
ATOM 828 O O . GLN A 1 105 ? -0.420 3.037 2.305 1.00 86.81 105 GLN A O 1
ATOM 833 N N . VAL A 1 106 ? -0.777 5.185 1.760 1.00 86.38 106 VAL A N 1
ATOM 834 C CA . VAL A 1 106 ? 0.645 5.567 1.758 1.00 86.38 106 VAL A CA 1
ATOM 835 C C . VAL A 1 106 ? 0.969 6.400 2.997 1.00 86.38 106 VAL A C 1
ATOM 837 O O . VAL A 1 106 ? 0.307 7.386 3.298 1.00 86.38 106 VAL A O 1
ATOM 840 N N . SER A 1 107 ? 2.002 6.005 3.740 1.00 84.94 107 SER A N 1
ATOM 841 C CA . SER A 1 107 ? 2.492 6.739 4.912 1.00 84.94 107 SER A CA 1
ATOM 842 C C . SER A 1 107 ? 3.953 7.119 4.705 1.00 84.94 107 SER A C 1
ATOM 844 O O . SER A 1 107 ? 4.848 6.274 4.747 1.00 84.94 107 SER A O 1
ATOM 846 N N . TYR A 1 108 ? 4.186 8.404 4.453 1.00 83.50 108 TYR A N 1
ATOM 847 C CA . TYR A 1 108 ? 5.511 8.951 4.179 1.00 83.50 108 TYR A CA 1
ATOM 848 C C . TYR A 1 108 ? 6.323 9.143 5.462 1.00 83.50 108 TYR A C 1
ATOM 850 O O . TYR A 1 108 ? 5.788 9.512 6.503 1.00 83.50 108 TYR A O 1
ATOM 858 N N . CYS A 1 109 ? 7.638 8.928 5.370 1.00 80.06 109 CYS A N 1
ATOM 859 C CA . CYS A 1 109 ? 8.612 9.263 6.412 1.00 80.06 109 CYS A CA 1
ATOM 860 C C . CYS A 1 109 ? 8.270 8.773 7.843 1.00 80.06 109 CYS A C 1
ATOM 862 O O . CYS A 1 109 ? 8.497 9.484 8.825 1.00 80.06 109 CYS A O 1
ATOM 864 N N . ILE A 1 110 ? 7.750 7.546 7.983 1.00 81.81 110 ILE A N 1
ATOM 865 C CA . ILE A 1 110 ? 7.345 6.970 9.285 1.00 81.81 110 ILE A CA 1
ATOM 866 C C . ILE A 1 110 ? 8.480 7.039 10.324 1.00 81.81 110 ILE A C 1
ATOM 868 O O . ILE A 1 110 ? 8.234 7.384 11.474 1.00 81.81 110 ILE A O 1
ATOM 872 N N . ALA A 1 111 ? 9.729 6.783 9.921 1.00 80.25 111 ALA A N 1
ATOM 873 C CA . ALA A 1 111 ? 10.885 6.768 10.826 1.00 80.25 111 ALA A CA 1
ATOM 874 C C . ALA A 1 111 ? 11.194 8.127 11.490 1.00 80.25 111 ALA A C 1
ATOM 876 O O . ALA A 1 111 ? 11.817 8.158 12.546 1.00 80.25 111 ALA A O 1
ATOM 877 N N . HIS A 1 112 ? 10.759 9.240 10.889 1.00 79.19 112 HIS A N 1
ATOM 878 C CA . HIS A 1 112 ? 10.973 10.597 11.409 1.00 79.19 112 HIS A CA 1
ATOM 879 C C . HIS A 1 112 ? 9.673 11.283 11.843 1.00 79.19 112 HIS A C 1
ATOM 881 O O . HIS A 1 112 ? 9.662 12.477 12.142 1.00 79.19 112 HIS A O 1
ATOM 887 N N . THR A 1 113 ? 8.565 10.548 11.859 1.00 81.81 113 THR A N 1
ATOM 888 C CA . THR A 1 113 ? 7.273 11.073 12.290 1.00 81.81 113 THR A CA 1
ATOM 889 C C . THR A 1 113 ? 7.205 11.048 13.821 1.00 81.81 113 THR A C 1
ATOM 891 O O . THR A 1 113 ? 7.554 10.029 14.420 1.00 81.81 113 THR A O 1
ATOM 894 N N . PRO A 1 114 ? 6.778 12.141 14.483 1.00 87.06 114 PRO A N 1
ATOM 895 C CA . PRO A 1 114 ? 6.652 12.159 15.935 1.00 87.06 114 PRO A CA 1
ATOM 896 C C . PRO A 1 114 ? 5.618 11.123 16.406 1.00 87.06 114 PRO A C 1
ATOM 898 O O . PRO A 1 114 ? 4.663 10.839 15.676 1.00 87.06 114 PRO A O 1
ATOM 901 N N . PRO A 1 115 ? 5.765 10.583 17.629 1.00 86.50 115 PRO A N 1
ATOM 902 C CA . PRO A 1 115 ? 4.929 9.488 18.122 1.00 86.50 115 PRO A CA 1
ATOM 903 C C . PRO A 1 115 ? 3.431 9.819 18.109 1.00 86.50 115 PRO A C 1
ATOM 905 O O . PRO A 1 115 ? 2.629 8.968 17.750 1.00 86.50 115 PRO A O 1
ATOM 908 N N . GLU A 1 116 ? 3.048 11.065 18.392 1.00 88.50 116 GLU A N 1
ATOM 909 C CA . GLU A 1 116 ? 1.647 11.512 18.336 1.00 88.50 116 GLU A CA 1
ATOM 910 C C . GLU A 1 116 ? 1.039 11.364 16.935 1.00 88.50 116 GLU A C 1
ATOM 912 O O . GLU A 1 116 ? -0.075 10.870 16.770 1.00 88.50 116 GLU A O 1
ATOM 917 N N . LYS A 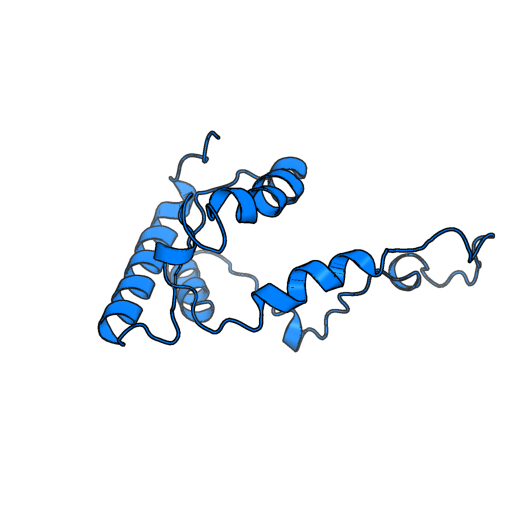1 117 ? 1.799 11.742 15.902 1.00 86.06 117 LYS A N 1
ATOM 918 C CA . LYS A 1 117 ? 1.356 11.649 14.509 1.00 86.06 117 LYS A CA 1
ATOM 919 C C . LYS A 1 117 ? 1.375 10.202 14.008 1.00 86.06 117 LYS A C 1
ATOM 921 O O . LYS A 1 117 ? 0.552 9.845 13.173 1.00 86.06 117 LYS A O 1
ATOM 926 N N . LEU A 1 118 ? 2.253 9.350 14.545 1.00 86.69 118 LEU A N 1
ATOM 927 C CA . LEU A 1 118 ? 2.211 7.907 14.287 1.00 86.69 118 LEU A CA 1
ATOM 928 C C . LEU A 1 118 ? 0.917 7.280 14.812 1.00 86.69 118 LEU A C 1
ATOM 930 O O . LEU A 1 118 ? 0.291 6.513 14.083 1.00 86.69 118 LEU A O 1
ATOM 934 N N . THR A 1 119 ? 0.488 7.644 16.022 1.00 87.19 119 THR A N 1
ATOM 935 C CA . THR A 1 119 ? -0.788 7.179 16.583 1.00 87.19 119 THR A CA 1
ATOM 936 C C . THR A 1 119 ? -1.963 7.626 15.718 1.00 87.19 119 THR A C 1
ATOM 938 O O . THR A 1 1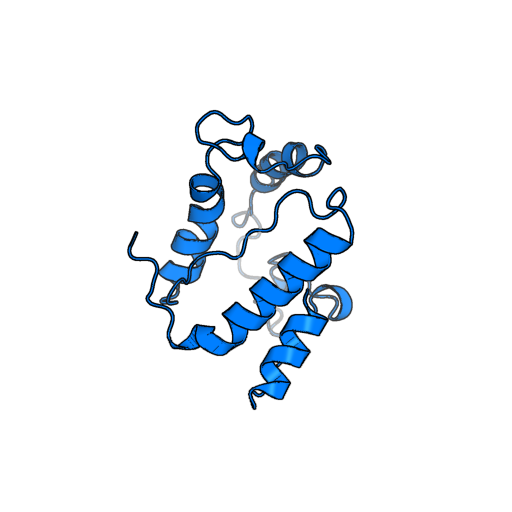19 ? -2.792 6.798 15.362 1.00 87.19 119 THR A O 1
ATOM 941 N N . GLN A 1 120 ? -1.982 8.885 15.264 1.00 87.88 120 GLN A N 1
ATOM 942 C CA . GLN A 1 120 ? -3.020 9.377 14.345 1.00 87.88 120 GLN A CA 1
ATOM 943 C C . GLN A 1 120 ? -3.054 8.605 13.017 1.00 87.88 120 GLN A C 1
ATOM 945 O O . GLN A 1 120 ? -4.126 8.285 12.513 1.00 87.88 120 GLN A O 1
ATOM 950 N N . ILE A 1 121 ? -1.891 8.276 12.442 1.00 87.69 121 ILE A N 1
ATOM 951 C CA . ILE A 1 121 ? -1.809 7.463 11.217 1.00 87.69 121 ILE A CA 1
ATOM 952 C C . ILE A 1 121 ? -2.354 6.050 11.465 1.00 87.69 121 ILE A C 1
ATOM 954 O O . ILE A 1 121 ? -3.026 5.488 10.598 1.00 87.69 121 ILE A O 1
ATOM 958 N N . MET A 1 122 ? -2.077 5.473 12.638 1.00 87.00 122 MET A N 1
ATO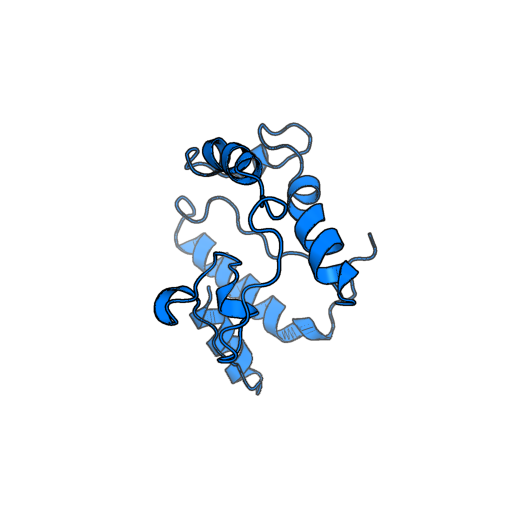M 959 C CA . MET A 1 122 ? -2.608 4.167 13.030 1.00 87.00 122 MET A CA 1
ATOM 960 C C . MET A 1 122 ? -4.130 4.210 13.201 1.00 87.00 122 MET A C 1
ATOM 962 O O . MET A 1 122 ? -4.815 3.391 12.596 1.00 87.00 122 MET A O 1
ATOM 966 N N . GLU A 1 123 ? -4.660 5.196 13.924 1.00 88.75 123 GLU A N 1
ATOM 967 C CA . GLU A 1 123 ? -6.102 5.394 14.118 1.00 88.75 123 GLU A CA 1
ATOM 968 C C . GLU A 1 123 ? -6.831 5.640 12.791 1.00 88.75 123 GLU A C 1
ATOM 970 O O . GLU A 1 123 ? -7.871 5.038 12.533 1.00 88.75 123 GLU A O 1
ATOM 975 N N . ALA A 1 124 ? -6.268 6.466 11.904 1.00 87.88 124 ALA A N 1
ATOM 976 C CA . ALA A 1 124 ? -6.826 6.704 10.574 1.00 87.88 124 ALA A CA 1
ATOM 977 C C . ALA A 1 124 ? -6.862 5.420 9.729 1.00 87.88 124 ALA A C 1
ATOM 979 O O . ALA A 1 124 ? -7.840 5.164 9.025 1.00 87.88 124 ALA A O 1
ATOM 980 N N . CYS A 1 125 ? -5.819 4.590 9.819 1.00 86.81 125 CYS A N 1
ATOM 981 C CA . CYS A 1 125 ? -5.774 3.287 9.159 1.00 86.81 125 CYS A CA 1
ATOM 982 C C . CYS A 1 125 ? -6.850 2.338 9.711 1.00 86.81 125 CYS A C 1
ATOM 984 O O . CYS A 1 125 ? -7.564 1.704 8.938 1.00 86.81 125 CYS A O 1
ATOM 986 N N . GLU A 1 126 ? -7.012 2.263 11.033 1.00 88.25 126 GLU A N 1
ATOM 987 C CA . GLU A 1 126 ? -8.041 1.436 11.676 1.00 88.25 126 GLU A CA 1
ATOM 988 C C . GLU A 1 126 ? -9.459 1.903 11.330 1.00 88.25 126 GLU A C 1
ATOM 990 O O . GLU A 1 126 ? -10.314 1.089 10.970 1.00 88.25 126 GLU A O 1
ATOM 995 N N . ALA A 1 127 ? -9.697 3.216 11.353 1.00 88.06 127 ALA A N 1
ATOM 996 C CA . ALA A 1 127 ? -10.967 3.811 10.958 1.00 88.06 127 ALA A CA 1
ATOM 997 C C . ALA A 1 127 ? -11.309 3.475 9.503 1.00 88.06 127 ALA A C 1
ATOM 999 O O . ALA A 1 127 ? -12.443 3.097 9.205 1.00 88.06 127 ALA A O 1
ATOM 1000 N N . ARG A 1 128 ? -10.324 3.543 8.605 1.00 89.25 128 ARG A N 1
ATOM 1001 C CA . ARG A 1 128 ? -10.493 3.157 7.206 1.00 89.25 128 ARG A CA 1
ATOM 1002 C C . ARG A 1 128 ? -10.805 1.664 7.052 1.00 89.25 128 ARG A C 1
ATOM 1004 O O . ARG A 1 128 ? -11.763 1.309 6.374 1.00 89.25 128 ARG A O 1
ATOM 1011 N N . LEU A 1 129 ? -10.071 0.789 7.745 1.00 87.69 129 LEU A N 1
ATOM 1012 C CA . LEU A 1 129 ? -10.286 -0.666 7.704 1.00 87.69 129 LEU A CA 1
ATOM 1013 C C . LEU A 1 129 ? -11.706 -1.078 8.111 1.00 87.69 129 LEU A C 1
ATOM 1015 O O . LEU A 1 129 ? -12.223 -2.058 7.582 1.00 87.69 129 LEU A O 1
ATOM 1019 N N . SER A 1 130 ? -12.351 -0.325 9.007 1.00 85.25 130 SER A N 1
ATOM 1020 C CA . SER A 1 130 ? -13.743 -0.587 9.400 1.00 85.25 130 SER A CA 1
ATOM 1021 C C . SER A 1 130 ? -14.754 -0.379 8.262 1.00 85.25 130 SER A C 1
ATOM 1023 O O . SER A 1 130 ? -15.797 -1.025 8.256 1.00 85.25 130 SER A O 1
ATOM 1025 N N . LYS A 1 131 ? -14.434 0.472 7.277 1.00 88.06 131 LYS A N 1
ATOM 1026 C CA . LYS A 1 131 ? -15.319 0.843 6.157 1.00 88.06 131 LYS A CA 1
ATOM 1027 C C . LYS A 1 131 ? -14.806 0.373 4.796 1.00 88.06 131 LYS A C 1
ATOM 1029 O O . LYS A 1 131 ? -15.368 0.740 3.770 1.00 88.06 131 LYS A O 1
ATOM 1034 N N . ILE A 1 132 ? -13.764 -0.457 4.774 1.00 86.62 132 ILE A N 1
ATOM 1035 C CA . ILE A 1 132 ? -13.040 -0.811 3.545 1.00 86.62 132 ILE A CA 1
ATOM 1036 C C . ILE A 1 132 ? -13.919 -1.499 2.486 1.00 86.62 132 ILE A C 1
ATOM 1038 O O . ILE A 1 132 ? -13.658 -1.381 1.297 1.00 86.62 132 ILE A O 1
ATOM 1042 N N . TRP A 1 133 ? -14.987 -2.185 2.902 1.00 84.31 133 TRP A N 1
ATOM 1043 C CA . TRP A 1 133 ? -15.928 -2.863 2.000 1.00 84.31 133 TRP A CA 1
ATOM 1044 C C . TRP A 1 133 ? -16.938 -1.929 1.330 1.00 84.31 133 TRP A C 1
ATOM 1046 O O . TRP A 1 133 ? -17.575 -2.315 0.354 1.00 84.31 133 TRP A O 1
ATOM 1056 N N . GLU A 1 134 ? -17.097 -0.718 1.858 1.00 86.56 134 GLU A N 1
ATOM 1057 C CA . GLU A 1 134 ? -17.977 0.316 1.310 1.00 86.56 134 GLU A CA 1
ATOM 1058 C C . GLU A 1 134 ? -17.217 1.267 0.370 1.00 86.56 134 GLU A C 1
ATOM 1060 O O . GLU A 1 134 ? -17.832 2.101 -0.298 1.00 86.56 134 GLU A O 1
ATOM 1065 N N . GLU A 1 135 ? -15.883 1.155 0.307 1.00 85.88 135 GLU A N 1
ATOM 1066 C CA . GLU A 1 135 ? -15.048 1.977 -0.565 1.00 85.88 135 GLU A CA 1
ATOM 1067 C C . GLU A 1 135 ? -15.349 1.681 -2.042 1.00 85.88 135 GLU A C 1
ATOM 1069 O O . GLU A 1 135 ? -15.426 0.531 -2.479 1.00 85.88 135 GLU A O 1
ATOM 1074 N N . ARG A 1 136 ? -15.515 2.745 -2.835 1.00 73.88 136 ARG A N 1
ATOM 1075 C CA . ARG A 1 136 ? -15.636 2.632 -4.290 1.00 73.88 136 ARG A CA 1
ATOM 1076 C C . ARG A 1 136 ? -14.244 2.471 -4.898 1.00 73.88 136 ARG A C 1
ATOM 1078 O O . ARG A 1 136 ? -13.283 3.076 -4.430 1.00 73.88 136 ARG A O 1
ATOM 1085 N N . ASN A 1 137 ? -14.167 1.679 -5.962 1.00 71.75 137 ASN A N 1
ATOM 1086 C CA . ASN A 1 137 ? -12.938 1.470 -6.720 1.00 71.75 137 ASN A CA 1
ATOM 1087 C C . ASN A 1 137 ? -12.336 2.794 -7.187 1.00 71.75 137 ASN A C 1
ATOM 1089 O O . ASN A 1 137 ? -13.062 3.727 -7.538 1.00 71.75 137 ASN A O 1
ATOM 1093 N N . ASN A 1 138 ? -11.007 2.830 -7.240 1.00 61.38 138 ASN A N 1
ATOM 1094 C CA . ASN A 1 138 ? -10.296 3.933 -7.858 1.00 61.38 138 ASN A CA 1
ATOM 1095 C C . ASN A 1 138 ? -10.473 3.798 -9.381 1.00 61.38 138 ASN A C 1
ATOM 1097 O O . ASN A 1 138 ? -9.767 3.026 -10.030 1.00 61.38 138 ASN A O 1
ATOM 1101 N N . GLU A 1 139 ? -11.497 4.456 -9.929 1.00 51.31 139 GLU A N 1
ATOM 1102 C CA . GLU A 1 139 ? -11.687 4.609 -11.374 1.00 51.31 139 GLU A CA 1
ATOM 1103 C C . GLU A 1 139 ? -10.616 5.588 -11.877 1.00 51.31 139 GLU A C 1
ATOM 1105 O O . GLU A 1 139 ? -10.811 6.803 -11.858 1.00 51.31 139 GLU A O 1
ATOM 1110 N N . LEU A 1 140 ? -9.448 5.046 -12.231 1.00 48.38 140 LEU A N 1
ATOM 1111 C CA . LEU A 1 140 ? -8.406 5.744 -12.989 1.00 48.38 140 LEU A CA 1
ATOM 1112 C C . LEU A 1 140 ? -8.660 5.597 -14.490 1.00 48.38 140 LEU A C 1
ATOM 1114 O O . LEU A 1 140 ? -8.937 4.453 -14.920 1.00 48.38 140 LEU A O 1
#

Sequence (140 aa):
MKDATVNALKCNGWEVRDSHLYTMTCNPVKSRVHYCLETGRNPIHSDIFKYGTESMEAWKPIASSGMRAESMYTPFGIYGDINVALWPIQQGILHLCGFQVLEPQVSYCIAHTPPEKLTQIMEACEARLSKIWEERNNEL

Radius of gyration: 19.99 Å; chains: 1; bounding box: 38×55×42 Å

Foldseek 3Di:
DVVLLVVLCVVLVDDDDDDPCVVVVPDPDDDCVVVDDPPPDDPPDPPPDDPDPVVVVVCVVVVPPLFFDPQLQDCPHVVHHVCVVCCCVQVVPQVVVVHQRFDDLDDGNLVPDDPVVVVVSSVVVSVCSSCVVVGDGPPD

InterPro domains:
  IPR029039 Flavoprotein-like superfamily [G3DSA:3.40.50.360] (61-140)
  IPR029039 Flavoprotein-like superfamily [SSF52218] (2-135)
  IPR051545 NAD(P)H dehydrogenase (quinone) [PTHR10204] (69-136)

Organism: NCBI:txid247094

pLDDT: mean 75.42, std 15.93, range [38.03, 90.81]

Secondary structure (DSSP, 8-state):
-HHHHHHHHHHTT-------TTTTT---S--GGGT--S-----S-STT----GGGTGGGHHHHH-----GGGGSTTSTT--HHHHHHHHIIIIIGGGT---PPP---TTGGGS-HHHHHHHHHHHHHHHHHGGGPPP---